Protein AF-A0A3B8VMK8-F1 (afdb_monomer)

Foldseek 3Di:
DEAEEDAADCCVPVNVVSVVVVVVVCVVVVYHYDPPLQVVQDHLCQPNCVVPPLLVSLLSLLLSQQSCVVVVHAHEYADPSSQVSSVVSLVVCVPPVSQVVSQVVCVVVVTHGDSPHDYDYPVCVVVPD

Structure (mmCIF, N/CA/C/O backbone):
data_AF-A0A3B8VMK8-F1
#
_entry.id   AF-A0A3B8VMK8-F1
#
loop_
_atom_site.group_PDB
_atom_site.id
_atom_site.type_symbol
_atom_site.label_atom_id
_atom_site.label_alt_id
_atom_site.label_comp_id
_atom_site.label_asym_id
_atom_site.label_entity_id
_atom_site.label_seq_id
_atom_site.pdbx_PDB_ins_code
_atom_site.Cartn_x
_atom_site.Cartn_y
_atom_site.Cartn_z
_atom_site.occupancy
_atom_site.B_iso_or_equiv
_atom_site.auth_seq_id
_atom_site.auth_comp_id
_atom_site.auth_asym_id
_atom_site.auth_atom_id
_atom_site.pdbx_PDB_model_num
ATOM 1 N N . MET A 1 1 ? -12.028 -7.381 13.232 1.00 83.19 1 MET A N 1
ATOM 2 C CA . MET A 1 1 ? -10.775 -7.712 12.512 1.00 83.19 1 MET A CA 1
ATOM 3 C C . MET A 1 1 ? -9.762 -6.595 12.731 1.00 83.19 1 MET A C 1
ATOM 5 O O . MET A 1 1 ? -10.190 -5.493 13.063 1.00 83.19 1 MET A O 1
ATOM 9 N N . ARG A 1 2 ? -8.458 -6.885 12.613 1.00 95.44 2 ARG A N 1
ATOM 10 C CA . ARG A 1 2 ? -7.373 -5.903 12.776 1.00 95.44 2 ARG A CA 1
ATOM 11 C C . ARG A 1 2 ? -6.779 -5.549 11.415 1.00 95.44 2 ARG A C 1
ATOM 13 O O . ARG A 1 2 ? -6.512 -6.453 10.630 1.00 95.44 2 ARG A O 1
ATOM 20 N N . TYR A 1 3 ? -6.560 -4.264 11.164 1.00 97.81 3 TYR A N 1
ATOM 21 C CA . TYR A 1 3 ? -6.145 -3.729 9.866 1.00 97.81 3 TYR A CA 1
ATOM 22 C C . TYR A 1 3 ? -4.871 -2.903 9.963 1.00 97.81 3 TYR A C 1
ATOM 24 O O . TYR A 1 3 ? -4.731 -2.104 10.884 1.00 97.81 3 TYR A O 1
ATOM 32 N N . ALA A 1 4 ? -3.980 -3.008 8.982 1.00 98.00 4 ALA A N 1
ATOM 33 C CA . ALA A 1 4 ? -2.911 -2.035 8.808 1.00 98.00 4 ALA A CA 1
ATOM 34 C C . ALA A 1 4 ? -3.485 -0.761 8.168 1.00 98.00 4 ALA A C 1
ATOM 36 O O . ALA A 1 4 ? -3.987 -0.792 7.040 1.00 98.00 4 ALA A O 1
ATOM 37 N N . LEU A 1 5 ? -3.443 0.367 8.885 1.00 97.81 5 LEU A N 1
ATOM 38 C CA . LEU A 1 5 ? -3.987 1.622 8.366 1.00 97.81 5 LEU A CA 1
ATOM 39 C C . LEU A 1 5 ? -3.018 2.248 7.353 1.00 97.81 5 LEU A C 1
ATOM 41 O O . LEU A 1 5 ? -1.939 2.715 7.718 1.00 97.81 5 LEU A O 1
ATOM 45 N N . PHE A 1 6 ? -3.455 2.364 6.100 1.00 98.12 6 PHE A N 1
ATOM 46 C CA . PHE A 1 6 ? -2.855 3.224 5.086 1.00 98.12 6 PHE A CA 1
ATOM 47 C C . PHE A 1 6 ? -3.652 4.541 4.980 1.00 98.12 6 PHE A C 1
ATOM 49 O O . PHE A 1 6 ? -4.652 4.617 4.251 1.00 98.12 6 PHE A O 1
ATOM 56 N N . PRO A 1 7 ? -3.231 5.614 5.678 1.00 94.94 7 PRO A N 1
ATOM 57 C CA . PRO A 1 7 ? -3.995 6.863 5.733 1.00 94.94 7 PRO A CA 1
ATOM 58 C C . PRO A 1 7 ? -3.959 7.651 4.410 1.00 94.94 7 PRO A C 1
ATOM 60 O O . PRO A 1 7 ? -4.831 8.470 4.136 1.00 94.94 7 PRO A O 1
ATOM 63 N N . GLY A 1 8 ? -2.965 7.395 3.556 1.00 94.62 8 GLY A N 1
ATOM 64 C CA . GLY A 1 8 ? -2.693 8.210 2.374 1.00 94.62 8 GLY A CA 1
ATOM 65 C C . GLY A 1 8 ? -1.934 9.500 2.707 1.00 94.62 8 GLY A C 1
ATOM 66 O O . GLY A 1 8 ? -1.487 9.730 3.833 1.00 94.62 8 GLY A O 1
ATOM 67 N N . CYS A 1 9 ? -1.703 10.337 1.695 1.00 94.75 9 CYS A N 1
ATOM 68 C CA . CYS A 1 9 ? -0.965 11.596 1.849 1.00 94.75 9 CYS A CA 1
ATOM 69 C C . CYS A 1 9 ? -1.865 12.760 2.293 1.00 94.75 9 CYS A C 1
ATOM 71 O O . CYS A 1 9 ? -1.467 13.548 3.145 1.00 94.75 9 CYS A O 1
ATOM 73 N N . VAL A 1 10 ? -3.092 12.841 1.769 1.00 95.50 10 VAL A N 1
ATOM 74 C CA . VAL A 1 10 ? -4.021 13.951 2.037 1.00 95.50 10 VAL A CA 1
ATOM 75 C C . VAL A 1 10 ? -4.428 14.000 3.508 1.00 95.50 10 VAL A C 1
ATOM 77 O O . VAL A 1 10 ? -4.325 15.060 4.119 1.00 95.50 10 VAL A O 1
ATOM 80 N N . SER A 1 11 ? -4.789 12.866 4.115 1.00 95.62 11 SER A N 1
ATOM 81 C CA . SER A 1 11 ? -5.182 12.838 5.531 1.00 95.62 11 SER A CA 1
ATOM 82 C C . SER A 1 11 ? -4.012 13.046 6.499 1.00 95.62 11 SER A C 1
ATOM 84 O O . SER A 1 11 ? -4.230 13.207 7.693 1.00 95.62 11 SER A O 1
ATOM 86 N N . ARG A 1 12 ? -2.765 12.999 6.012 1.00 91.56 12 ARG A N 1
ATOM 87 C CA . ARG A 1 12 ? -1.560 13.319 6.793 1.00 91.56 12 ARG A CA 1
ATOM 88 C C . ARG A 1 12 ? -1.081 14.758 6.578 1.00 91.56 12 ARG A C 1
ATOM 90 O O . ARG A 1 12 ? -0.151 15.180 7.255 1.00 91.56 12 ARG A O 1
ATOM 97 N N . GLY A 1 13 ? -1.680 15.490 5.638 1.00 92.75 13 GLY A N 1
ATOM 98 C CA . GLY A 1 13 ? -1.218 16.810 5.219 1.00 92.75 13 GLY A CA 1
ATOM 99 C C . GLY A 1 13 ? -2.360 17.800 5.039 1.00 92.75 13 GLY A C 1
ATOM 100 O O . GLY A 1 13 ? -2.611 18.607 5.923 1.00 92.75 13 GLY A O 1
ATOM 101 N N . ALA A 1 14 ? -3.022 17.760 3.881 1.00 94.62 14 ALA A N 1
ATOM 102 C CA . ALA A 1 14 ? -3.984 18.785 3.472 1.00 94.62 14 ALA A CA 1
ATOM 103 C C . ALA A 1 14 ? -5.334 18.728 4.211 1.00 94.62 14 ALA A C 1
ATOM 105 O O . ALA A 1 14 ? -5.944 19.773 4.411 1.00 94.62 14 ALA A O 1
ATOM 106 N N . CYS A 1 15 ? -5.785 17.538 4.617 1.00 96.69 15 CYS A N 1
ATOM 107 C CA . CYS A 1 15 ? -7.057 17.332 5.323 1.00 96.69 15 CYS A CA 1
ATOM 108 C C . CYS A 1 15 ? -6.844 16.454 6.574 1.00 96.69 15 CYS A C 1
ATOM 110 O O . CYS A 1 15 ? -7.316 15.309 6.616 1.00 96.69 15 CYS A O 1
ATOM 112 N N . PRO A 1 16 ? -6.065 16.916 7.572 1.00 96.31 16 PRO A N 1
ATOM 113 C CA . PRO A 1 16 ? -5.682 16.117 8.739 1.00 96.31 16 PRO A CA 1
ATOM 114 C C . PRO A 1 16 ? -6.871 15.681 9.609 1.00 96.31 16 PRO A C 1
ATOM 116 O O . PRO A 1 16 ? -6.807 14.650 10.282 1.00 96.31 16 PRO A O 1
ATOM 119 N N . GLU A 1 17 ? -7.982 16.414 9.561 1.00 97.56 17 GLU A N 1
ATOM 120 C CA . GLU A 1 17 ? -9.245 16.080 10.220 1.00 97.56 17 GLU A CA 1
ATOM 121 C C . GLU A 1 17 ? -9.818 14.727 9.778 1.00 97.56 17 GLU A C 1
ATOM 123 O O . GLU A 1 17 ? -10.512 14.068 10.556 1.00 97.56 17 GLU A O 1
ATOM 128 N N . LEU A 1 18 ? -9.491 14.265 8.565 1.00 97.88 18 LEU A N 1
ATOM 129 C CA . LEU A 1 18 ? -9.902 12.944 8.089 1.00 97.88 18 LEU A CA 1
ATOM 130 C C . LEU A 1 18 ? -9.241 11.828 8.901 1.00 97.88 18 LEU A C 1
ATOM 132 O O . LEU A 1 18 ? -9.883 10.816 9.179 1.00 97.88 18 LEU A O 1
ATOM 136 N N . TYR A 1 19 ? -7.984 12.006 9.316 1.00 96.75 19 TYR A N 1
ATOM 137 C CA . TYR A 1 19 ? -7.264 10.998 10.091 1.00 96.75 19 TYR A CA 1
ATOM 138 C C . TYR A 1 19 ? -7.869 10.841 11.488 1.00 96.75 19 TYR A C 1
ATOM 140 O O . TYR A 1 19 ? -8.249 9.736 11.868 1.00 96.75 19 TYR A O 1
ATOM 148 N N . SER A 1 20 ? -8.039 11.942 12.229 1.00 97.06 20 SER A N 1
ATOM 149 C CA . SER A 1 20 ? -8.632 11.897 13.573 1.00 97.06 20 SER A CA 1
ATOM 150 C C . SER A 1 20 ? -10.076 11.390 13.553 1.00 97.06 20 SER A C 1
ATOM 152 O O . SER A 1 20 ? -10.442 10.561 14.387 1.00 97.06 20 SER A O 1
ATOM 154 N N . SER A 1 21 ? -10.871 11.810 12.563 1.00 97.75 21 SER A N 1
ATOM 155 C CA . SER A 1 21 ? -12.244 11.323 12.381 1.00 97.75 21 SER A CA 1
ATOM 156 C C . SER A 1 21 ? -12.281 9.820 12.105 1.00 97.75 21 SER A C 1
ATOM 158 O O . SER A 1 21 ? -13.093 9.110 12.691 1.00 97.75 21 SER A O 1
ATOM 160 N N . THR A 1 22 ? -11.371 9.318 11.266 1.00 97.44 22 THR A N 1
ATOM 161 C CA . THR A 1 22 ? -11.258 7.884 10.954 1.00 97.44 22 THR A CA 1
ATOM 162 C C . THR A 1 22 ? -10.956 7.061 12.198 1.00 97.44 22 THR A C 1
ATOM 164 O O . THR A 1 22 ? -11.618 6.051 12.430 1.00 97.44 22 THR A O 1
ATOM 167 N N . LEU A 1 23 ? -9.993 7.498 13.018 1.00 97.56 23 LEU A N 1
ATOM 168 C CA . LEU A 1 23 ? -9.640 6.791 14.251 1.00 97.56 23 LEU A CA 1
ATOM 169 C C . LEU A 1 23 ? -10.829 6.714 15.216 1.00 97.56 23 LEU A C 1
ATOM 171 O O . LEU A 1 23 ? -11.103 5.648 15.766 1.00 97.56 23 LEU A O 1
ATOM 175 N N . GLU A 1 24 ? -11.563 7.815 15.390 1.00 98.12 24 GLU A N 1
ATOM 176 C CA . GLU A 1 24 ? -12.725 7.844 16.281 1.00 98.12 24 GLU A CA 1
ATOM 177 C C . GLU A 1 24 ? -13.886 6.992 15.748 1.00 98.12 24 GLU A C 1
ATOM 179 O O . GLU A 1 24 ? -14.511 6.257 16.513 1.00 98.12 24 GLU A O 1
ATOM 184 N N . VAL A 1 25 ? -14.151 7.027 14.438 1.00 97.38 25 VAL A N 1
ATOM 185 C CA . VAL A 1 25 ? -15.161 6.163 13.807 1.00 97.38 25 VAL A CA 1
ATOM 186 C C . VAL A 1 25 ? -14.801 4.690 13.996 1.00 97.38 25 VAL A C 1
ATOM 188 O O . VAL A 1 25 ? -15.635 3.928 14.483 1.00 97.38 25 VAL A O 1
ATOM 191 N N . CYS A 1 26 ? -13.559 4.294 13.705 1.00 97.25 26 CYS A N 1
ATOM 192 C CA . CYS A 1 26 ? -13.109 2.910 13.873 1.00 97.25 26 CYS A CA 1
ATOM 193 C C . CYS A 1 26 ? -13.228 2.452 15.331 1.00 97.25 26 CYS A C 1
ATOM 195 O O . CYS A 1 26 ? -13.771 1.382 15.597 1.00 97.25 26 CYS A O 1
ATOM 197 N N . ARG A 1 27 ? -12.840 3.307 16.288 1.00 96.94 27 ARG A N 1
ATOM 198 C CA . ARG A 1 27 ? -12.996 3.040 17.724 1.00 96.94 27 ARG A CA 1
ATOM 199 C C . ARG A 1 27 ? -14.456 2.799 18.114 1.00 96.94 27 ARG A C 1
ATOM 201 O O . ARG A 1 27 ? -14.734 1.895 18.897 1.00 96.94 27 ARG A O 1
ATOM 208 N N . ARG A 1 28 ? -15.392 3.603 17.596 1.00 97.25 28 ARG A N 1
ATOM 209 C CA . ARG A 1 28 ? -16.830 3.464 17.892 1.00 97.25 28 ARG A CA 1
ATOM 210 C C . ARG A 1 28 ? -17.455 2.232 17.243 1.00 97.25 28 ARG A C 1
ATOM 212 O O . ARG A 1 28 ? -18.382 1.674 17.819 1.00 97.25 28 ARG A O 1
ATOM 219 N N . LEU A 1 29 ? -16.952 1.824 16.082 1.00 96.19 29 LEU A N 1
ATOM 220 C CA . LEU A 1 29 ? -17.421 0.647 15.350 1.00 96.19 2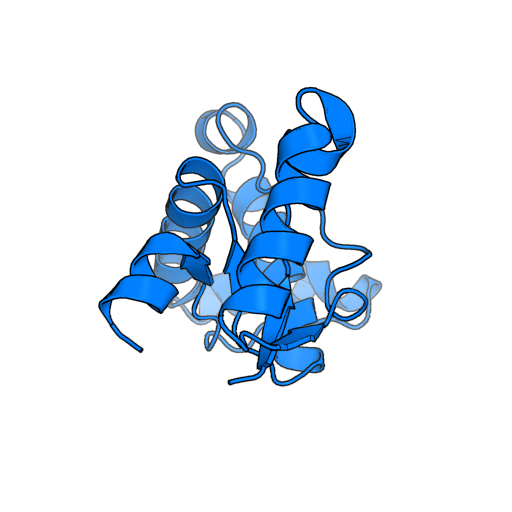9 LEU A CA 1
ATOM 221 C C . LEU A 1 29 ? -16.710 -0.652 15.761 1.00 96.19 29 LEU A C 1
ATOM 223 O O . LEU A 1 29 ? -17.089 -1.719 15.297 1.00 96.19 29 LEU A O 1
ATOM 227 N N . GLY A 1 30 ? -15.698 -0.586 16.632 1.00 96.06 30 GLY A N 1
ATOM 228 C CA . GLY A 1 30 ? -14.929 -1.765 17.044 1.00 96.06 30 GLY A CA 1
ATOM 229 C C . GLY A 1 30 ? -13.984 -2.302 15.961 1.00 96.06 30 GLY A C 1
ATOM 230 O O . GLY A 1 30 ? -13.618 -3.476 15.996 1.00 96.06 30 GLY A O 1
ATOM 231 N N . ILE A 1 31 ? -13.585 -1.459 15.005 1.00 97.19 31 ILE A N 1
ATOM 232 C CA . ILE A 1 31 ? -12.582 -1.783 13.985 1.00 97.19 31 ILE A CA 1
ATOM 233 C C . ILE A 1 31 ? -11.198 -1.541 14.595 1.00 97.19 31 ILE A C 1
ATOM 235 O O . ILE A 1 31 ? -10.872 -0.416 14.981 1.00 97.19 31 ILE A O 1
ATOM 239 N N . ASP A 1 32 ? -10.387 -2.594 14.687 1.00 97.12 32 ASP A N 1
ATOM 240 C CA . ASP A 1 32 ? -9.042 -2.524 15.259 1.00 97.12 32 ASP A CA 1
ATOM 241 C C . ASP A 1 32 ? -8.020 -2.117 14.188 1.00 97.12 32 ASP A C 1
ATOM 243 O O . ASP A 1 32 ? -8.007 -2.669 13.085 1.00 97.12 32 ASP A O 1
ATOM 247 N N . LEU A 1 33 ? -7.158 -1.150 14.509 1.00 97.88 33 LEU A N 1
ATOM 248 C CA . LEU A 1 33 ? -6.177 -0.578 13.589 1.00 97.88 33 LEU A CA 1
ATOM 249 C C . LEU A 1 33 ? -4.762 -0.711 14.149 1.00 97.88 33 LEU A C 1
ATOM 251 O O . LEU A 1 33 ? -4.453 -0.245 15.246 1.00 97.88 33 LEU A O 1
ATOM 255 N N . ASP A 1 34 ? -3.863 -1.268 13.347 1.00 97.69 34 ASP A N 1
ATOM 256 C CA . ASP A 1 34 ? -2.428 -1.138 13.530 1.00 97.69 34 ASP A CA 1
ATOM 257 C C . ASP A 1 34 ? -1.926 0.113 12.801 1.00 97.69 34 ASP A C 1
ATOM 259 O O . ASP A 1 34 ? -1.902 0.192 11.569 1.00 97.69 34 ASP A O 1
ATOM 263 N N . LEU A 1 35 ? -1.534 1.111 13.591 1.00 96.50 35 LEU A N 1
ATOM 264 C CA . LEU A 1 35 ? -1.024 2.387 13.091 1.00 96.50 35 LEU A CA 1
ATOM 265 C C . LEU A 1 35 ? 0.479 2.338 12.776 1.00 96.50 35 LEU A C 1
ATOM 267 O O . LEU A 1 35 ? 0.992 3.241 12.116 1.00 96.50 35 LEU A O 1
ATOM 271 N N . MET A 1 36 ? 1.193 1.320 13.267 1.00 96.81 36 MET A N 1
ATOM 272 C CA . MET A 1 36 ? 2.648 1.195 13.142 1.00 96.81 36 MET A CA 1
ATOM 273 C C . MET A 1 36 ? 3.051 0.331 11.949 1.00 96.81 36 MET A C 1
ATOM 275 O O . MET A 1 36 ? 4.057 0.629 11.307 1.00 96.81 36 MET A O 1
ATOM 279 N N . ALA A 1 37 ? 2.245 -0.677 11.601 1.00 95.31 37 ALA A N 1
ATOM 280 C CA . ALA A 1 37 ? 2.500 -1.618 10.507 1.00 95.31 37 ALA A CA 1
ATOM 281 C C . ALA A 1 37 ? 2.888 -0.934 9.182 1.00 95.31 37 ALA A C 1
ATOM 283 O O . ALA A 1 37 ? 3.753 -1.416 8.457 1.00 95.31 37 ALA A O 1
ATOM 284 N N . MET A 1 38 ? 2.280 0.217 8.885 1.00 95.44 38 MET A N 1
ATOM 285 C CA . MET A 1 38 ? 2.502 0.981 7.653 1.00 95.44 38 MET A CA 1
ATOM 286 C C . MET A 1 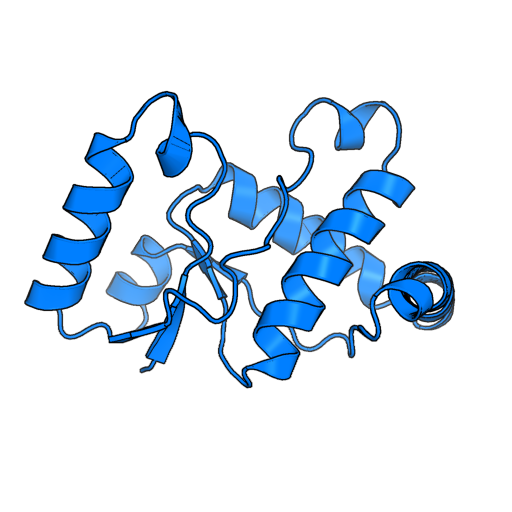38 ? 2.966 2.420 7.918 1.00 95.44 38 MET A C 1
ATOM 288 O O . MET A 1 38 ? 2.771 3.305 7.084 1.00 95.44 38 MET A O 1
ATOM 292 N N . GLN A 1 39 ? 3.604 2.694 9.061 1.00 93.69 39 GLN A N 1
ATOM 293 C CA . GLN A 1 39 ? 4.034 4.056 9.409 1.00 93.69 39 GLN A CA 1
ATOM 294 C C . GLN A 1 39 ? 4.998 4.653 8.367 1.00 93.69 39 GLN A C 1
ATOM 296 O O . GLN A 1 39 ? 4.903 5.837 8.035 1.00 93.69 39 GLN A O 1
ATOM 301 N N . SER A 1 40 ? 5.890 3.826 7.814 1.00 94.50 40 SER A N 1
ATOM 302 C CA . SER A 1 40 ? 6.861 4.204 6.779 1.00 94.50 40 SER A CA 1
ATOM 303 C C . SER A 1 40 ? 6.310 4.106 5.351 1.00 94.50 40 SER A C 1
ATOM 305 O O . SER A 1 40 ? 7.076 4.233 4.392 1.00 94.50 40 SER A O 1
ATOM 307 N N . ALA A 1 41 ? 5.006 3.868 5.180 1.00 96.25 41 ALA A N 1
ATOM 308 C CA . ALA A 1 41 ? 4.394 3.733 3.866 1.00 96.25 41 ALA A CA 1
ATOM 309 C C . ALA A 1 41 ? 4.450 5.050 3.076 1.00 96.25 41 ALA A C 1
ATOM 311 O O . ALA A 1 41 ? 4.132 6.141 3.582 1.00 96.25 41 ALA A O 1
ATOM 312 N N . SER A 1 42 ? 4.849 4.925 1.814 1.00 95.06 42 SER A N 1
ATOM 313 C CA . SER A 1 42 ? 5.017 6.026 0.871 1.00 95.06 42 SER A CA 1
ATOM 314 C C . SER A 1 42 ? 3.685 6.407 0.212 1.00 95.06 42 SER A C 1
ATOM 316 O O . SER A 1 42 ? 2.655 5.756 0.396 1.00 95.06 42 SER A O 1
ATOM 318 N N . CYS A 1 43 ? 3.680 7.500 -0.555 1.00 95.62 43 CYS A N 1
ATOM 319 C CA . CYS A 1 43 ? 2.544 7.834 -1.416 1.00 95.62 43 CYS A CA 1
ATOM 320 C C . CYS A 1 43 ? 2.360 6.758 -2.499 1.00 95.62 43 CYS A C 1
ATOM 322 O O . CYS A 1 43 ? 3.341 6.224 -3.006 1.00 95.62 43 CYS A O 1
ATOM 324 N N . THR A 1 44 ? 1.118 6.507 -2.921 1.00 97.00 44 THR A N 1
ATOM 325 C CA . THR A 1 44 ? 0.814 5.569 -4.017 1.00 97.00 44 THR A CA 1
ATOM 326 C C . THR A 1 44 ? 1.271 6.069 -5.392 1.00 97.00 44 THR A C 1
ATOM 328 O O . THR A 1 44 ? 1.245 5.310 -6.356 1.00 97.00 44 THR A O 1
ATOM 331 N N . GLY A 1 45 ? 1.656 7.347 -5.512 1.00 95.62 45 GLY A N 1
ATOM 332 C CA . GLY A 1 45 ? 2.068 7.946 -6.784 1.00 95.62 45 GLY A CA 1
ATOM 333 C C . GLY A 1 45 ? 0.916 8.365 -7.698 1.00 95.62 45 GLY A C 1
ATOM 334 O O . GLY A 1 45 ? 1.156 8.646 -8.873 1.00 95.62 45 GLY A O 1
ATOM 335 N N . SER A 1 46 ? -0.315 8.401 -7.174 1.00 94.38 46 SER A N 1
ATOM 336 C CA . SER A 1 46 ? -1.526 8.742 -7.929 1.00 94.38 46 SER A CA 1
ATOM 337 C C . SER A 1 46 ? -1.354 9.971 -8.828 1.00 94.38 46 SER A C 1
ATOM 339 O O . SER A 1 46 ? -0.840 11.006 -8.396 1.00 94.38 46 SER A O 1
ATOM 341 N N . GLY A 1 47 ? -1.851 9.874 -10.062 1.00 91.00 47 GLY A N 1
ATOM 342 C CA . GLY A 1 47 ? -1.745 10.920 -11.081 1.00 91.00 47 GLY A CA 1
ATOM 343 C C . GLY A 1 47 ? -0.367 10.938 -11.740 1.00 91.00 47 GLY A C 1
ATOM 344 O O . GLY A 1 47 ? -0.204 10.442 -12.848 1.00 91.00 47 GLY A O 1
ATOM 345 N N . VAL A 1 48 ? 0.650 11.458 -11.048 1.0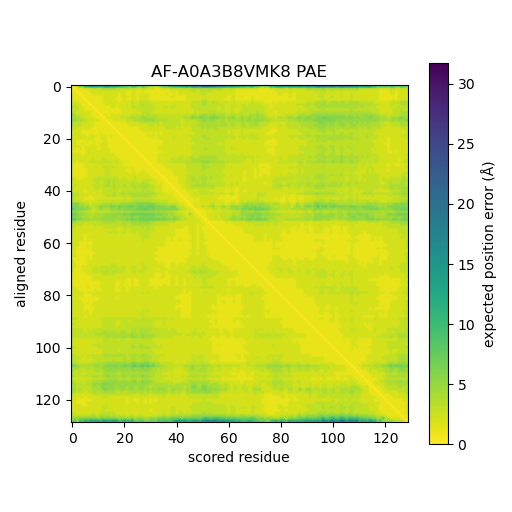0 91.31 48 VAL A N 1
ATOM 346 C CA . VAL A 1 48 ? 1.959 11.736 -11.670 1.00 91.31 48 VAL A CA 1
ATOM 347 C C . VAL A 1 48 ? 2.692 10.464 -12.096 1.00 91.31 48 VAL A C 1
ATOM 349 O O . VAL A 1 48 ? 3.156 10.379 -13.232 1.00 91.31 48 VAL A O 1
ATOM 352 N N . LEU A 1 49 ? 2.822 9.472 -11.207 1.00 94.56 49 LEU A N 1
ATOM 353 C CA . LEU A 1 49 ? 3.592 8.266 -11.529 1.00 94.56 49 LEU A CA 1
ATOM 354 C C . LEU A 1 49 ? 2.822 7.331 -12.454 1.00 94.56 49 LEU A C 1
ATOM 356 O O . LEU A 1 49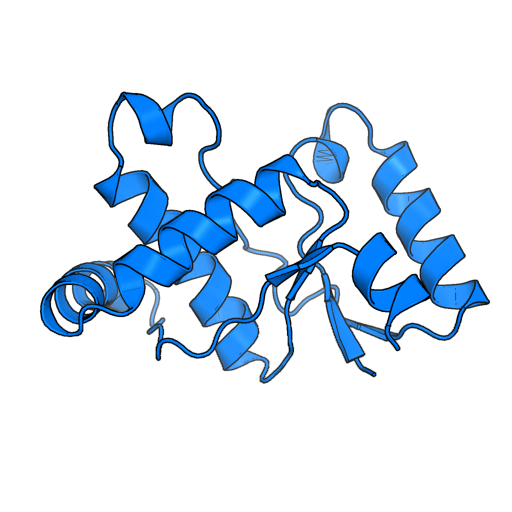 ? 3.437 6.717 -13.315 1.00 94.56 49 LEU A O 1
ATOM 360 N N . GLN A 1 50 ? 1.492 7.298 -12.354 1.00 87.81 50 GLN A N 1
ATOM 361 C CA . GLN A 1 50 ? 0.664 6.543 -13.299 1.00 87.81 50 GLN A CA 1
ATOM 362 C C . GLN A 1 50 ? 0.854 7.026 -14.745 1.00 87.81 50 GLN A C 1
ATOM 364 O O . GLN A 1 50 ? 0.859 6.212 -15.660 1.00 87.81 50 GLN A O 1
ATOM 369 N N . GLU A 1 51 ? 1.056 8.329 -14.959 1.00 90.62 51 GLU A N 1
ATOM 370 C CA . GLU A 1 51 ? 1.253 8.893 -16.301 1.00 90.62 51 GLU A CA 1
ATOM 371 C C . GLU A 1 51 ? 2.711 8.873 -16.777 1.00 90.62 51 GLU A C 1
ATOM 373 O O . GLU A 1 51 ? 2.973 8.816 -17.980 1.00 90.62 51 GLU A O 1
ATOM 378 N N . ARG A 1 52 ? 3.676 9.002 -15.858 1.00 95.06 52 ARG A N 1
ATOM 379 C CA . ARG A 1 52 ? 5.083 9.269 -16.213 1.00 95.06 52 ARG A CA 1
ATOM 380 C C . ARG A 1 52 ? 6.037 8.120 -15.940 1.00 95.06 52 ARG A C 1
ATOM 382 O O . ARG A 1 52 ? 7.071 8.051 -16.600 1.00 95.06 52 ARG A O 1
ATOM 389 N N . ASN A 1 53 ? 5.747 7.269 -14.961 1.00 96.94 53 ASN A N 1
ATOM 390 C CA . ASN A 1 53 ? 6.625 6.171 -14.571 1.00 96.94 53 ASN A CA 1
ATOM 391 C C . ASN A 1 53 ? 5.836 5.090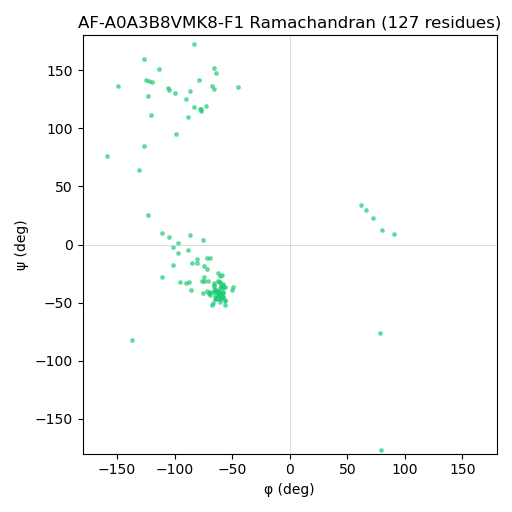 -13.814 1.00 96.94 53 ASN A C 1
ATOM 393 O O . ASN A 1 53 ? 5.914 4.999 -12.586 1.00 96.94 53 ASN A O 1
ATOM 397 N N . GLU A 1 54 ? 5.069 4.284 -14.559 1.00 95.94 54 GLU A N 1
ATOM 398 C CA . GLU A 1 54 ? 4.214 3.232 -13.990 1.00 95.94 54 GLU A CA 1
ATOM 399 C C . GLU A 1 54 ? 5.030 2.239 -13.158 1.00 95.94 54 GLU A C 1
ATOM 401 O O . GLU A 1 54 ? 4.623 1.906 -12.049 1.00 95.94 54 GLU A O 1
ATOM 406 N N . ARG A 1 55 ? 6.231 1.863 -13.625 1.00 97.19 55 ARG A N 1
ATOM 407 C CA . ARG A 1 55 ? 7.107 0.939 -12.896 1.00 97.19 55 ARG A CA 1
ATOM 408 C C . ARG A 1 55 ? 7.487 1.479 -11.519 1.00 97.19 55 ARG A C 1
ATOM 410 O O . ARG A 1 55 ? 7.411 0.744 -10.545 1.00 97.19 55 ARG A O 1
ATOM 417 N N . LEU A 1 56 ? 7.862 2.757 -11.413 1.00 97.62 56 LEU A N 1
ATOM 418 C CA . LEU A 1 56 ? 8.141 3.365 -10.108 1.00 97.62 56 LEU A CA 1
ATOM 419 C C . LEU A 1 56 ? 6.878 3.424 -9.237 1.00 97.62 56 LEU A C 1
ATOM 421 O O . LEU A 1 56 ? 6.955 3.176 -8.036 1.00 97.62 56 LEU A O 1
ATOM 425 N N . GLY A 1 57 ? 5.721 3.729 -9.832 1.00 97.81 57 GLY A N 1
ATOM 426 C CA . GLY A 1 57 ? 4.434 3.650 -9.142 1.00 97.81 57 GLY A CA 1
ATOM 427 C C . GLY A 1 57 ? 4.186 2.256 -8.560 1.00 97.81 57 GLY A C 1
ATOM 428 O O . GLY A 1 57 ? 3.872 2.128 -7.377 1.00 97.81 57 GLY A O 1
ATOM 429 N N . ASP A 1 58 ? 4.397 1.209 -9.350 1.00 97.88 58 ASP A N 1
ATOM 430 C CA . ASP A 1 58 ? 4.245 -0.178 -8.917 1.00 97.88 58 ASP A CA 1
ATOM 431 C C . ASP A 1 58 ? 5.271 -0.563 -7.849 1.00 97.88 58 ASP A C 1
ATOM 433 O O . ASP A 1 58 ? 4.880 -1.177 -6.860 1.00 97.88 58 ASP A O 1
ATOM 437 N N . THR A 1 59 ? 6.535 -0.136 -7.962 1.00 98.06 59 THR A N 1
ATOM 438 C CA . THR A 1 59 ? 7.553 -0.353 -6.918 1.00 98.06 59 THR A CA 1
ATOM 439 C C . THR A 1 59 ? 7.116 0.252 -5.581 1.00 98.06 59 THR A C 1
ATOM 441 O O . THR A 1 59 ? 7.201 -0.408 -4.545 1.00 98.06 59 THR A O 1
ATOM 444 N N . LEU A 1 60 ? 6.586 1.482 -5.577 1.00 97.81 60 LEU A N 1
ATOM 445 C CA . LEU A 1 60 ? 6.106 2.126 -4.346 1.00 97.81 60 LEU A CA 1
ATOM 446 C C . LEU A 1 60 ? 4.903 1.397 -3.735 1.00 97.81 60 LEU A C 1
ATOM 448 O O . LEU A 1 60 ? 4.830 1.249 -2.514 1.00 97.81 60 LEU A O 1
ATOM 452 N N . ASN A 1 61 ? 3.964 0.932 -4.562 1.00 98.31 61 ASN A N 1
ATOM 453 C CA . ASN A 1 61 ? 2.801 0.197 -4.068 1.00 98.31 61 ASN A CA 1
ATOM 454 C C . ASN A 1 61 ? 3.188 -1.214 -3.592 1.00 98.31 61 ASN A C 1
ATOM 456 O O . ASN A 1 61 ? 2.758 -1.603 -2.510 1.00 98.31 61 ASN A O 1
ATOM 460 N N . ALA A 1 62 ? 4.077 -1.924 -4.296 1.00 98.31 62 ALA A N 1
ATOM 461 C CA . ALA A 1 62 ? 4.642 -3.203 -3.855 1.00 98.31 62 ALA A CA 1
ATOM 462 C C . ALA A 1 62 ? 5.362 -3.077 -2.508 1.00 98.31 62 ALA A C 1
ATOM 464 O O . ALA A 1 62 ? 5.170 -3.905 -1.621 1.00 98.31 62 ALA A O 1
ATOM 465 N N . ARG A 1 63 ? 6.126 -1.996 -2.305 1.00 98.25 63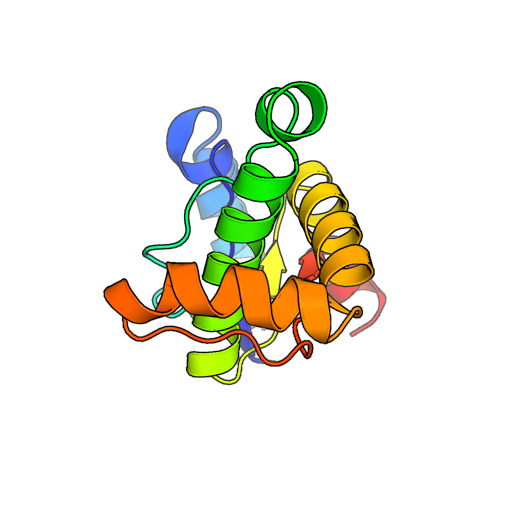 ARG A N 1
ATOM 466 C CA . ARG A 1 63 ? 6.743 -1.683 -1.011 1.00 98.25 63 ARG A CA 1
ATOM 467 C C . ARG A 1 63 ? 5.697 -1.521 0.094 1.00 98.25 63 ARG A C 1
ATOM 469 O O . ARG A 1 63 ? 5.857 -2.076 1.177 1.00 98.25 63 ARG A O 1
ATOM 476 N N . ASN A 1 64 ? 4.620 -0.778 -0.170 1.00 98.25 64 ASN A N 1
ATOM 477 C CA . ASN A 1 64 ? 3.527 -0.610 0.792 1.00 98.25 64 ASN A CA 1
ATOM 478 C C . ASN A 1 64 ? 2.841 -1.949 1.101 1.00 98.25 64 ASN A C 1
ATOM 480 O O . ASN A 1 64 ? 2.565 -2.236 2.263 1.00 98.25 64 ASN A O 1
ATOM 484 N N . PHE A 1 65 ? 2.625 -2.791 0.092 1.00 98.50 65 PHE A N 1
ATOM 485 C CA . PHE A 1 65 ? 2.083 -4.136 0.269 1.00 98.50 65 PHE A CA 1
ATOM 486 C C . PHE A 1 65 ? 2.988 -5.016 1.128 1.00 98.50 65 PHE A C 1
ATOM 488 O O . PHE A 1 65 ? 2.510 -5.620 2.085 1.00 98.50 65 PHE A O 1
ATOM 495 N N . ALA A 1 66 ? 4.295 -5.016 0.862 1.00 98.12 66 ALA A N 1
ATOM 496 C CA . ALA A 1 66 ? 5.275 -5.769 1.637 1.00 98.12 66 ALA A CA 1
ATOM 497 C C . ALA A 1 66 ? 5.294 -5.365 3.123 1.00 98.12 66 ALA A C 1
ATOM 499 O O . ALA A 1 66 ? 5.472 -6.221 3.988 1.00 98.12 66 ALA A O 1
ATOM 500 N N . LEU A 1 67 ? 5.069 -4.083 3.450 1.00 97.75 67 LEU A N 1
ATOM 501 C CA . LEU A 1 67 ? 4.942 -3.631 4.845 1.00 97.75 67 LEU A CA 1
ATOM 502 C C . LEU A 1 67 ? 3.737 -4.272 5.549 1.00 97.75 67 LEU A C 1
ATOM 504 O O . LEU A 1 67 ? 3.863 -4.747 6.678 1.00 97.75 67 LEU A O 1
ATOM 508 N N . ALA A 1 68 ? 2.584 -4.312 4.880 1.00 97.50 68 ALA A N 1
ATOM 509 C CA . ALA A 1 68 ? 1.374 -4.916 5.431 1.00 97.50 68 ALA A CA 1
ATOM 510 C C . ALA A 1 68 ? 1.479 -6.447 5.530 1.00 97.50 68 ALA A C 1
ATOM 512 O O . ALA A 1 68 ? 1.140 -7.017 6.568 1.00 97.50 68 ALA A O 1
ATOM 513 N N . GLU A 1 69 ? 2.033 -7.105 4.505 1.00 96.56 69 GLU A N 1
ATOM 514 C CA . GLU A 1 69 ? 2.301 -8.551 4.518 1.00 96.56 69 GLU A CA 1
ATOM 515 C C . GLU A 1 69 ? 3.265 -8.933 5.646 1.00 96.56 69 GLU A C 1
ATOM 517 O O . GLU A 1 69 ? 3.019 -9.896 6.369 1.00 96.56 69 GLU A O 1
ATOM 522 N N . LYS A 1 70 ? 4.320 -8.139 5.867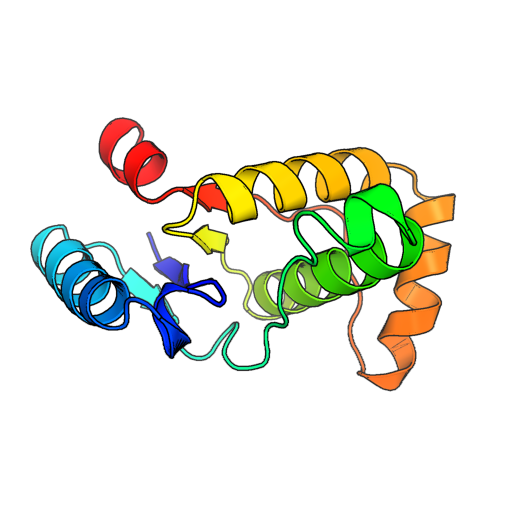 1.00 95.56 70 LYS A N 1
ATOM 523 C CA . LYS A 1 70 ? 5.262 -8.338 6.978 1.00 95.56 70 LYS A CA 1
ATOM 524 C C . LYS A 1 70 ? 4.586 -8.238 8.347 1.00 95.56 70 LYS A C 1
ATOM 526 O O . LYS A 1 70 ? 5.008 -8.918 9.279 1.00 95.56 70 LYS A O 1
ATOM 531 N N . ALA A 1 71 ? 3.552 -7.406 8.477 1.00 95.38 71 ALA A N 1
ATOM 532 C CA . ALA A 1 71 ? 2.733 -7.321 9.685 1.00 95.38 71 ALA A CA 1
ATOM 533 C C . ALA A 1 71 ? 1.667 -8.430 9.774 1.00 95.38 71 ALA A C 1
ATOM 535 O O . ALA A 1 71 ? 1.068 -8.607 10.834 1.00 95.38 71 ALA A O 1
ATOM 536 N N . GLY A 1 72 ? 1.424 -9.171 8.688 1.00 95.81 72 GLY A N 1
ATOM 537 C CA . GLY A 1 72 ? 0.368 -10.178 8.596 1.00 95.81 72 GLY A CA 1
ATOM 538 C C . GLY A 1 72 ? -1.040 -9.582 8.664 1.00 95.81 72 GLY A C 1
ATOM 539 O O . GLY A 1 72 ? -1.945 -10.231 9.186 1.00 95.81 72 GLY A O 1
ATOM 540 N N . LEU A 1 73 ? -1.224 -8.340 8.200 1.00 96.38 73 LEU A N 1
ATOM 541 C CA . LEU A 1 73 ? -2.486 -7.604 8.312 1.00 96.38 73 LEU A CA 1
ATOM 542 C C . LEU A 1 73 ? -3.017 -7.170 6.936 1.00 96.38 73 LEU A C 1
ATOM 544 O O . LEU A 1 73 ? -2.234 -6.704 6.106 1.00 96.38 73 LEU A O 1
ATOM 548 N N . PRO A 1 74 ? -4.343 -7.235 6.704 1.00 96.56 74 PRO A N 1
ATOM 549 C CA . PRO A 1 74 ? -4.964 -6.612 5.539 1.00 96.56 74 PRO A CA 1
ATOM 550 C C . PRO A 1 74 ? -4.840 -5.085 5.601 1.00 96.56 74 PRO A C 1
ATOM 552 O O . PRO A 1 74 ? -4.790 -4.488 6.683 1.00 96.56 74 PRO A O 1
ATOM 555 N N . ILE A 1 75 ? -4.813 -4.437 4.436 1.00 98.06 75 ILE A N 1
ATOM 556 C CA . ILE A 1 75 ? -4.654 -2.982 4.337 1.00 98.06 75 ILE A CA 1
ATOM 557 C C . ILE A 1 75 ? -6.029 -2.326 4.361 1.00 98.06 75 ILE A C 1
ATOM 559 O O . ILE A 1 75 ? -6.864 -2.594 3.498 1.00 98.06 75 ILE A O 1
ATOM 563 N N . MET A 1 76 ? -6.227 -1.385 5.283 1.00 98.12 76 MET A N 1
ATOM 564 C CA . MET A 1 76 ? -7.366 -0.471 5.247 1.00 98.12 76 MET A CA 1
ATOM 565 C C . MET A 1 76 ? -6.928 0.917 4.788 1.00 98.12 76 MET A C 1
ATOM 567 O O . MET A 1 76 ? -5.985 1.490 5.331 1.00 98.12 76 MET A O 1
ATOM 571 N N . THR A 1 77 ? -7.664 1.517 3.854 1.00 98.12 77 THR A N 1
ATOM 572 C CA . THR A 1 77 ? -7.492 2.928 3.480 1.00 98.12 77 THR A CA 1
ATOM 573 C C . THR A 1 77 ? -8.795 3.720 3.562 1.00 98.12 77 THR A C 1
ATOM 575 O O . THR A 1 77 ? -9.886 3.163 3.517 1.00 98.12 77 THR A O 1
ATOM 578 N N . ILE A 1 78 ? -8.690 5.044 3.661 1.00 97.56 78 ILE A N 1
ATOM 579 C CA . ILE A 1 78 ? -9.826 5.985 3.626 1.00 97.56 78 ILE A CA 1
ATOM 580 C C . ILE A 1 78 ? -9.853 6.833 2.352 1.00 97.56 78 ILE A C 1
ATOM 582 O O . ILE A 1 78 ? -10.571 7.826 2.265 1.00 97.56 78 ILE A O 1
ATOM 586 N N . CYS A 1 79 ? -9.009 6.492 1.380 1.00 97.62 79 CYS A N 1
ATOM 587 C CA . CYS A 1 79 ? -8.889 7.227 0.135 1.00 97.62 79 CYS A CA 1
ATOM 588 C C . CYS A 1 79 ? -9.206 6.308 -1.044 1.00 97.62 79 CYS A C 1
ATOM 590 O O . CYS A 1 79 ? -8.421 5.414 -1.371 1.00 97.62 79 CYS A O 1
ATOM 592 N N . SER A 1 80 ? -10.326 6.565 -1.723 1.00 96.75 80 SER A N 1
ATOM 593 C CA . SER A 1 80 ? -10.746 5.814 -2.915 1.00 96.75 80 SER A CA 1
ATOM 594 C C . SER A 1 80 ? -9.690 5.832 -4.019 1.00 96.75 80 SER A C 1
ATOM 596 O O . SER A 1 80 ? -9.469 4.822 -4.681 1.00 96.75 80 SER A O 1
ATOM 598 N N . THR A 1 81 ? -8.985 6.954 -4.183 1.00 97.06 81 THR A N 1
ATOM 599 C CA . THR A 1 81 ? -7.880 7.064 -5.138 1.00 97.06 81 THR A CA 1
ATOM 600 C C . THR A 1 81 ? -6.722 6.145 -4.759 1.00 97.06 81 THR A C 1
ATOM 602 O O . THR A 1 81 ? -6.196 5.442 -5.616 1.00 97.06 81 THR A O 1
ATOM 605 N N . CYS A 1 82 ? -6.346 6.092 -3.476 1.00 97.69 82 CYS A N 1
ATOM 606 C CA . CYS A 1 82 ? -5.294 5.186 -3.016 1.00 97.69 82 CYS A CA 1
ATOM 607 C C . CYS A 1 82 ? -5.692 3.725 -3.240 1.00 97.69 82 CYS A C 1
ATOM 609 O O . CYS A 1 82 ? -4.877 2.978 -3.773 1.00 97.69 82 CYS A O 1
ATOM 611 N N . GLN A 1 83 ? -6.934 3.338 -2.909 1.00 97.81 83 GLN A N 1
ATOM 612 C CA . GLN A 1 83 ? -7.436 1.996 -3.222 1.00 97.81 83 GLN A CA 1
ATOM 613 C C . GLN A 1 83 ? -7.324 1.711 -4.721 1.00 97.81 83 GLN A C 1
ATOM 615 O O . GLN A 1 83 ? -6.731 0.709 -5.090 1.00 97.81 83 GLN A O 1
ATOM 620 N N . GLY A 1 84 ? -7.837 2.591 -5.585 1.00 96.88 84 GLY A N 1
ATOM 621 C CA . GLY A 1 84 ? -7.828 2.368 -7.032 1.00 96.88 84 GLY A CA 1
ATOM 622 C C . GLY A 1 84 ? -6.422 2.164 -7.605 1.00 96.88 84 GLY A C 1
ATOM 623 O O . GLY A 1 84 ? -6.204 1.226 -8.370 1.00 96.88 84 GLY A O 1
ATOM 624 N N . VAL A 1 85 ? -5.456 2.994 -7.197 1.00 97.56 85 VAL A N 1
ATOM 625 C CA . VAL A 1 85 ? -4.049 2.851 -7.614 1.00 97.56 85 VAL A CA 1
ATOM 626 C C . VAL A 1 85 ? -3.457 1.539 -7.101 1.00 97.56 85 VAL A C 1
ATOM 628 O O . VAL A 1 85 ? -2.838 0.807 -7.872 1.00 97.56 85 VAL A O 1
ATOM 631 N N . MET A 1 86 ? -3.679 1.218 -5.823 1.00 97.94 86 MET A N 1
ATOM 632 C CA . MET A 1 86 ? -3.201 -0.028 -5.229 1.00 97.94 86 MET A CA 1
ATOM 633 C C . MET A 1 86 ? -3.810 -1.253 -5.924 1.00 97.94 86 MET A C 1
ATOM 635 O O . MET A 1 86 ? -3.080 -2.181 -6.251 1.00 97.94 86 MET A O 1
ATOM 639 N N . SER A 1 87 ? -5.108 -1.252 -6.232 1.00 96.56 87 SER A N 1
ATOM 640 C CA . SER A 1 87 ? -5.765 -2.350 -6.950 1.00 96.56 87 SER A CA 1
ATOM 641 C C . SER A 1 87 ? -5.179 -2.553 -8.351 1.00 96.56 87 SER A C 1
ATOM 643 O O . SER A 1 87 ? -4.946 -3.689 -8.750 1.00 96.56 87 SER A O 1
ATOM 645 N N . GLN A 1 88 ? -4.886 -1.475 -9.087 1.00 96.38 88 GLN A N 1
ATOM 646 C CA . GLN A 1 88 ? -4.245 -1.571 -10.406 1.00 96.38 88 GLN A CA 1
ATOM 647 C C . GLN A 1 88 ? -2.828 -2.151 -10.315 1.00 96.38 88 GLN A C 1
ATOM 649 O O . GLN A 1 88 ? -2.492 -3.064 -11.069 1.00 96.38 88 GLN A O 1
ATOM 654 N N . ALA A 1 89 ? -2.019 -1.656 -9.372 1.00 97.62 89 ALA A N 1
ATOM 655 C CA . ALA A 1 89 ? -0.677 -2.183 -9.129 1.00 97.62 89 ALA A CA 1
ATOM 656 C C . ALA A 1 89 ? -0.731 -3.661 -8.721 1.00 97.62 89 ALA A C 1
ATOM 658 O O . ALA A 1 89 ? 0.045 -4.467 -9.222 1.00 97.62 89 ALA A O 1
ATOM 659 N N . ASN A 1 90 ? -1.691 -4.036 -7.870 1.00 96.25 90 ASN A N 1
ATOM 660 C CA . ASN A 1 90 ? -1.865 -5.412 -7.426 1.00 96.25 90 ASN A CA 1
ATOM 661 C C . ASN A 1 90 ? -2.160 -6.363 -8.593 1.00 96.25 90 ASN A C 1
ATOM 663 O O . ASN A 1 90 ? -1.567 -7.434 -8.651 1.00 96.25 90 ASN A O 1
ATOM 667 N N . VAL A 1 91 ? -3.009 -5.954 -9.546 1.00 96.88 91 VAL A N 1
ATOM 668 C CA . VAL A 1 91 ? -3.287 -6.733 -10.768 1.00 96.88 91 VAL A CA 1
ATOM 669 C C . VAL A 1 91 ? -2.018 -6.929 -11.599 1.00 96.88 91 VAL A C 1
ATOM 671 O O . VAL A 1 91 ? -1.735 -8.053 -12.002 1.00 96.88 91 VAL A O 1
ATOM 674 N N . ARG A 1 92 ? -1.227 -5.872 -11.831 1.00 97.19 92 ARG A N 1
ATOM 675 C CA . ARG A 1 92 ? 0.036 -5.980 -12.589 1.00 97.19 92 ARG A CA 1
ATOM 676 C C . ARG A 1 92 ? 1.063 -6.871 -11.884 1.00 97.19 92 ARG A C 1
ATOM 678 O O . ARG A 1 92 ? 1.729 -7.668 -12.532 1.00 97.19 92 ARG A O 1
ATOM 685 N N . LEU A 1 93 ? 1.155 -6.783 -10.558 1.00 97.94 93 LEU A N 1
ATOM 686 C CA . LEU A 1 93 ? 2.067 -7.577 -9.724 1.00 97.94 93 LEU A CA 1
ATOM 687 C C . LEU A 1 93 ? 1.625 -9.044 -9.535 1.00 97.94 93 LEU A C 1
ATOM 689 O O . LEU A 1 93 ? 2.275 -9.782 -8.789 1.00 97.94 93 LEU A O 1
ATOM 693 N N . GLN A 1 94 ? 0.537 -9.479 -10.179 1.00 97.44 94 GLN A N 1
ATOM 694 C CA . GLN A 1 94 ? 0.223 -10.907 -10.301 1.00 97.44 94 GLN A CA 1
ATOM 695 C C . GLN A 1 94 ? 1.125 -11.617 -11.318 1.00 97.44 94 GLN A C 1
ATOM 697 O O . GLN A 1 94 ? 1.232 -12.838 -11.265 1.00 97.44 94 GLN A O 1
ATOM 702 N N . ASP A 1 95 ? 1.789 -10.879 -12.212 1.00 98.06 95 ASP A N 1
ATOM 703 C CA . ASP A 1 95 ? 2.824 -11.442 -13.076 1.00 98.06 95 ASP A CA 1
ATOM 704 C C . ASP A 1 95 ? 4.101 -11.737 -12.269 1.00 98.06 95 ASP A C 1
ATOM 706 O O . ASP A 1 95 ? 4.699 -10.838 -11.669 1.00 98.06 95 ASP A O 1
ATOM 710 N N . ASP A 1 96 ? 4.508 -13.008 -12.238 1.00 97.81 96 ASP A N 1
ATOM 711 C CA . ASP A 1 96 ? 5.620 -13.482 -11.407 1.00 97.81 96 ASP A CA 1
ATOM 712 C C . ASP A 1 96 ? 6.966 -12.872 -11.814 1.00 97.81 96 ASP A C 1
ATOM 714 O O . ASP A 1 96 ? 7.767 -12.513 -10.945 1.00 97.81 96 ASP A O 1
ATOM 718 N N . GLU A 1 97 ? 7.224 -12.722 -13.117 1.00 98.19 97 GLU A N 1
ATOM 719 C CA . GLU A 1 97 ? 8.479 -12.153 -13.617 1.00 98.19 97 GLU A CA 1
ATOM 720 C C . GLU A 1 97 ? 8.576 -10.661 -13.287 1.00 98.19 97 GLU A C 1
ATOM 722 O O . GLU A 1 97 ? 9.612 -10.184 -12.800 1.00 98.19 97 GLU A O 1
ATOM 727 N N . TYR A 1 98 ? 7.484 -9.922 -13.485 1.00 98.50 98 TYR A N 1
ATOM 728 C CA . TYR A 1 98 ? 7.392 -8.509 -13.150 1.00 98.50 98 TYR A CA 1
ATOM 729 C C . TYR A 1 98 ? 7.515 -8.290 -11.646 1.00 98.50 98 TYR A C 1
ATOM 731 O O . TYR A 1 98 ? 8.342 -7.478 -11.220 1.00 98.50 98 TYR A O 1
ATOM 739 N N . ARG A 1 99 ? 6.790 -9.062 -10.828 1.00 98.44 99 ARG A N 1
ATOM 740 C CA . ARG A 1 99 ? 6.898 -9.010 -9.365 1.00 98.44 99 ARG A CA 1
ATOM 741 C C . ARG A 1 99 ? 8.310 -9.334 -8.891 1.00 98.44 99 ARG A C 1
ATOM 743 O O . ARG A 1 99 ? 8.840 -8.602 -8.059 1.00 98.44 99 ARG A O 1
ATOM 750 N N . ALA A 1 100 ? 8.958 -10.358 -9.447 1.00 98.38 100 ALA A N 1
ATOM 751 C CA . ALA A 1 100 ? 10.355 -10.660 -9.140 1.00 98.38 100 ALA A CA 1
ATOM 752 C C . ALA A 1 100 ? 11.283 -9.494 -9.516 1.00 98.38 100 ALA A C 1
ATOM 754 O O . ALA A 1 100 ? 12.229 -9.196 -8.789 1.00 98.38 100 ALA A O 1
ATOM 755 N N . SER A 1 101 ? 11.006 -8.798 -10.624 1.00 98.38 101 SER A N 1
ATOM 756 C CA . SER A 1 101 ? 11.766 -7.610 -11.022 1.00 98.38 101 SER A CA 1
ATOM 757 C C . SER A 1 101 ? 11.616 -6.435 -10.061 1.00 98.38 101 SER A C 1
ATOM 759 O O . SER A 1 101 ? 12.587 -5.712 -9.858 1.00 98.38 101 SER A O 1
ATOM 761 N N . ILE A 1 102 ? 10.432 -6.261 -9.474 1.00 98.38 102 ILE A N 1
ATOM 762 C CA . ILE A 1 102 ? 10.144 -5.226 -8.480 1.00 98.38 102 ILE A CA 1
ATOM 763 C C . ILE A 1 102 ? 10.759 -5.602 -7.130 1.00 98.38 102 ILE A C 1
ATOM 765 O O . ILE A 1 102 ? 11.373 -4.756 -6.491 1.00 98.38 102 ILE A O 1
ATOM 769 N N . ASN A 1 103 ? 10.668 -6.872 -6.721 1.00 98.44 103 ASN A N 1
ATOM 770 C CA . ASN A 1 103 ? 11.246 -7.350 -5.463 1.00 98.44 103 ASN A CA 1
ATOM 771 C C . ASN A 1 103 ? 12.766 -7.158 -5.401 1.00 98.44 103 ASN A C 1
ATOM 773 O O . ASN A 1 103 ? 13.264 -6.840 -4.328 1.00 98.44 103 ASN A O 1
ATOM 777 N N . ARG A 1 104 ? 13.483 -7.235 -6.533 1.00 98.25 104 ARG A N 1
ATOM 778 C CA . ARG A 1 104 ? 14.914 -6.883 -6.584 1.00 98.25 104 ARG A CA 1
ATOM 779 C C . ARG A 1 104 ? 15.199 -5.448 -6.132 1.00 98.25 104 ARG A C 1
ATOM 781 O O . ARG A 1 104 ? 16.224 -5.214 -5.508 1.00 98.25 104 ARG A O 1
ATOM 788 N N . ASP A 1 105 ? 14.300 -4.501 -6.404 1.00 97.56 105 ASP A N 1
ATOM 789 C CA . ASP A 1 105 ? 14.458 -3.119 -5.930 1.00 97.56 105 ASP A CA 1
ATOM 790 C C . ASP A 1 105 ? 14.159 -2.996 -4.426 1.00 97.56 105 ASP A C 1
ATOM 792 O O . ASP A 1 105 ? 14.683 -2.114 -3.753 1.00 97.56 105 ASP A O 1
ATOM 796 N N . LEU A 1 106 ? 13.298 -3.870 -3.891 1.00 97.81 106 LEU A N 1
ATOM 797 C CA . LEU A 1 106 ? 12.897 -3.865 -2.480 1.00 97.81 106 LEU A CA 1
ATOM 798 C C . LEU A 1 106 ? 13.929 -4.539 -1.558 1.00 97.81 106 LEU A C 1
ATOM 800 O O . LEU A 1 106 ? 13.881 -4.335 -0.341 1.00 97.81 106 LEU A O 1
ATOM 804 N N . GLU A 1 107 ? 14.867 -5.312 -2.119 1.00 96.69 107 GLU A N 1
ATOM 805 C CA . GLU A 1 107 ? 15.925 -6.012 -1.375 1.00 96.69 107 GLU A CA 1
ATOM 806 C C . GLU A 1 107 ? 16.769 -5.056 -0.522 1.00 96.69 107 GLU A C 1
ATOM 808 O O . GLU A 1 107 ? 17.109 -5.396 0.612 1.00 96.69 107 GLU A O 1
ATOM 813 N N . GLU A 1 108 ? 17.042 -3.840 -1.012 1.00 94.62 108 GLU A N 1
ATOM 814 C CA . GLU A 1 108 ? 17.800 -2.816 -0.274 1.00 94.62 108 GLU A CA 1
ATOM 815 C C . GLU A 1 108 ? 17.119 -2.406 1.044 1.00 94.62 108 GLU A C 1
ATOM 817 O O . GLU A 1 108 ? 17.788 -2.026 2.006 1.00 94.62 108 GLU A O 1
ATOM 822 N N . GLU A 1 109 ? 15.791 -2.531 1.120 1.00 95.00 109 GLU A N 1
ATOM 823 C CA . GLU A 1 109 ? 14.997 -2.252 2.322 1.00 95.00 109 GLU A CA 1
ATOM 824 C C . GLU A 1 109 ? 14.670 -3.516 3.136 1.00 95.00 109 GLU A C 1
ATOM 826 O O . GLU A 1 109 ? 13.981 -3.442 4.160 1.00 95.00 109 GLU A O 1
ATOM 831 N N . GLY A 1 110 ? 15.148 -4.688 2.705 1.00 96.12 110 GLY A N 1
ATOM 832 C CA . GLY A 1 110 ? 14.817 -5.972 3.322 1.00 96.12 110 GLY A CA 1
ATOM 833 C C . GLY A 1 110 ? 13.321 -6.296 3.242 1.00 96.12 110 GLY A C 1
ATOM 834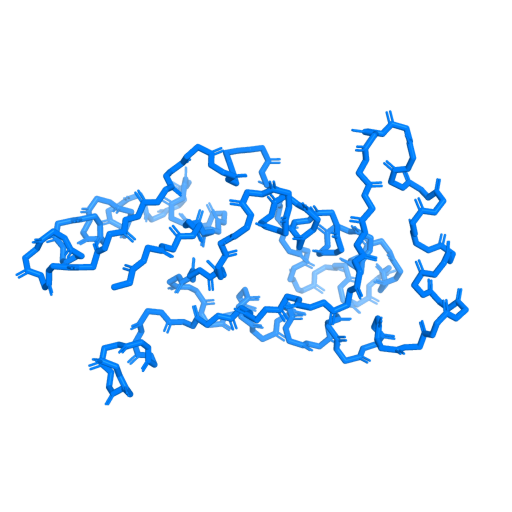 O O . GLY A 1 110 ? 12.761 -6.876 4.180 1.00 96.12 110 GLY A O 1
ATOM 835 N N . LEU A 1 111 ? 12.663 -5.872 2.160 1.00 96.94 111 LEU A N 1
ATOM 836 C CA . LEU A 1 111 ? 11.247 -6.106 1.889 1.00 96.94 111 LEU A CA 1
ATOM 837 C C . LEU A 1 111 ? 11.079 -7.016 0.668 1.00 96.94 111 LEU A C 1
ATOM 839 O O . LEU A 1 111 ? 11.902 -7.031 -0.239 1.00 96.94 111 LEU A O 1
ATOM 843 N N . SER A 1 112 ? 9.984 -7.772 0.649 1.00 96.81 112 SER A N 1
ATOM 844 C CA . SER A 1 112 ? 9.563 -8.583 -0.494 1.00 96.81 112 SER A CA 1
ATOM 845 C C . SER A 1 112 ? 8.042 -8.668 -0.495 1.00 96.81 112 SER A C 1
ATOM 847 O O . SER A 1 112 ? 7.441 -8.844 0.567 1.00 96.81 112 SER A O 1
ATOM 849 N N . TYR A 1 113 ? 7.432 -8.517 -1.668 1.00 97.44 113 TYR A N 1
ATOM 850 C CA . TYR A 1 113 ? 5.996 -8.663 -1.872 1.00 97.44 113 TYR A CA 1
ATOM 851 C C . TYR A 1 113 ? 5.666 -10.046 -2.443 1.00 97.44 113 TYR A C 1
ATOM 853 O O . TYR A 1 113 ? 6.251 -10.458 -3.450 1.00 97.44 113 TYR A O 1
ATOM 861 N N . ASN A 1 114 ? 4.702 -10.741 -1.834 1.00 95.94 114 ASN A N 1
ATOM 862 C CA . ASN A 1 114 ? 4.319 -12.111 -2.188 1.00 95.94 114 ASN A CA 1
ATOM 863 C C . ASN A 1 114 ? 3.046 -12.203 -3.043 1.00 95.94 114 ASN A C 1
ATOM 865 O O . ASN A 1 114 ? 2.665 -13.303 -3.438 1.00 95.94 114 ASN A O 1
ATOM 869 N N . GLY A 1 115 ? 2.387 -11.082 -3.352 1.00 94.56 115 GLY A N 1
ATOM 870 C CA . GLY A 1 115 ? 1.182 -11.088 -4.191 1.00 94.56 115 GLY A CA 1
ATOM 871 C C . GLY A 1 115 ? -0.136 -11.229 -3.435 1.00 94.56 115 GLY A C 1
ATOM 872 O O . GLY A 1 115 ? -1.161 -11.436 -4.079 1.00 94.56 115 GLY A O 1
ATOM 873 N N . SER A 1 116 ? -0.127 -11.143 -2.101 1.00 94.06 116 SER A N 1
ATOM 874 C CA . SER A 1 116 ? -1.291 -11.433 -1.252 1.00 94.06 116 SER A CA 1
ATOM 875 C C . SER A 1 116 ? -1.982 -10.195 -0.679 1.00 94.06 116 SER A C 1
ATOM 877 O O . SER A 1 116 ? -2.894 -10.325 0.137 1.00 94.06 116 SER A O 1
ATOM 879 N N . ALA A 1 117 ? -1.569 -8.990 -1.081 1.00 91.69 117 ALA A N 1
ATOM 880 C CA . ALA A 1 117 ? -2.169 -7.779 -0.545 1.00 91.69 117 ALA A CA 1
ATOM 881 C C . ALA A 1 117 ? -3.626 -7.633 -0.989 1.00 91.69 117 ALA A C 1
ATOM 883 O O . ALA A 1 117 ? -3.955 -7.775 -2.166 1.00 91.69 117 ALA A O 1
ATOM 884 N N . ASP A 1 118 ? -4.473 -7.260 -0.036 1.00 90.75 118 ASP A N 1
ATOM 885 C CA . ASP A 1 118 ? -5.885 -6.962 -0.253 1.00 90.75 118 ASP A CA 1
ATOM 886 C C . ASP A 1 118 ? -6.207 -5.565 0.312 1.00 90.75 118 ASP A C 1
ATOM 888 O O . ASP A 1 118 ? -6.544 -5.420 1.492 1.00 90.75 118 ASP A O 1
ATOM 892 N N . PRO A 1 119 ? -5.974 -4.493 -0.469 1.00 95.25 119 PRO A N 1
ATOM 893 C CA . PRO A 1 119 ? -6.269 -3.132 -0.047 1.00 95.25 119 PRO A CA 1
ATOM 894 C C . PRO A 1 119 ? -7.769 -2.844 -0.134 1.00 95.25 119 PRO A C 1
ATOM 896 O O . PRO A 1 119 ? -8.326 -2.747 -1.229 1.00 95.25 119 PRO A O 1
ATOM 899 N N . LYS A 1 120 ? -8.400 -2.603 1.019 1.00 96.62 120 LYS A N 1
ATOM 900 C CA . LYS A 1 120 ? -9.834 -2.310 1.117 1.00 96.62 120 LYS A CA 1
ATOM 901 C C . LYS A 1 120 ? -10.101 -0.933 1.731 1.00 96.62 120 LYS A C 1
ATOM 903 O O . LYS A 1 120 ? -9.443 -0.475 2.666 1.00 96.62 120 LYS A O 1
ATOM 908 N N . HIS A 1 121 ? -11.079 -0.229 1.181 1.00 97.88 121 HIS A N 1
ATOM 909 C CA . HIS A 1 121 ? -11.525 1.065 1.666 1.00 97.88 121 HIS A CA 1
ATOM 910 C C . HIS A 1 121 ? -12.417 0.860 2.887 1.00 97.88 121 HIS A C 1
ATOM 912 O O . HIS A 1 121 ? -13.269 -0.026 2.893 1.00 97.88 121 HIS A O 1
ATOM 918 N N . MET A 1 122 ? -12.291 1.735 3.881 1.00 97.56 122 MET A N 1
ATOM 919 C CA . MET A 1 12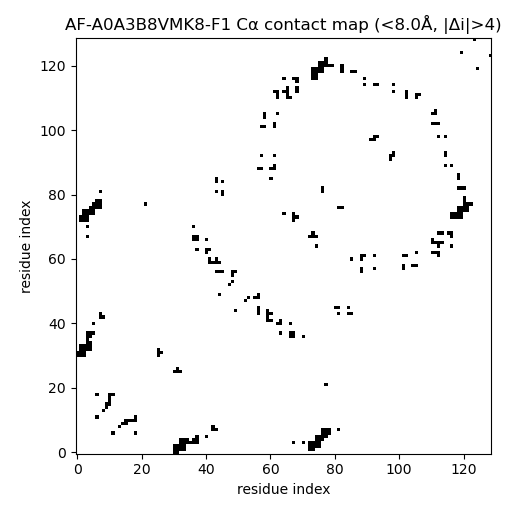2 ? -13.050 1.669 5.132 1.00 97.56 122 MET A CA 1
ATOM 920 C C . MET A 1 122 ? -14.562 1.514 4.908 1.00 97.56 122 MET A C 1
ATOM 922 O O . MET A 1 122 ? -15.212 0.760 5.616 1.00 97.56 122 MET A O 1
ATOM 926 N N . LEU A 1 123 ? -15.131 2.189 3.903 1.00 96.56 123 LEU A N 1
ATOM 927 C CA . LEU A 1 123 ? -16.564 2.063 3.598 1.00 96.56 123 LEU A CA 1
ATOM 928 C C . LEU A 1 123 ? -16.974 0.662 3.117 1.00 96.56 123 LEU A C 1
ATOM 930 O O . LEU A 1 123 ? -18.081 0.245 3.425 1.00 96.56 123 LEU A O 1
ATOM 934 N N . TRP A 1 124 ? -16.107 -0.057 2.397 1.00 96.12 124 TRP A N 1
ATOM 935 C CA . TRP A 1 124 ? -16.379 -1.449 2.022 1.00 96.12 124 TRP A CA 1
ATOM 936 C C . TRP A 1 124 ? -16.307 -2.359 3.245 1.00 96.12 124 TRP A C 1
ATOM 938 O O . TRP A 1 124 ? -17.204 -3.168 3.433 1.00 96.12 124 TRP A O 1
ATOM 948 N N . ILE A 1 125 ? -15.318 -2.152 4.125 1.00 96.12 125 ILE A N 1
ATOM 949 C CA . ILE A 1 125 ? -15.219 -2.882 5.401 1.00 96.12 125 ILE A CA 1
ATOM 950 C C . ILE A 1 125 ? -16.505 -2.702 6.215 1.00 96.12 125 ILE A C 1
ATOM 952 O O . ILE A 1 125 ? -17.090 -3.680 6.638 1.00 96.12 125 ILE A O 1
ATOM 956 N N . ILE A 1 126 ? -17.000 -1.469 6.367 1.00 95.44 126 ILE A N 1
ATOM 957 C CA . ILE A 1 126 ? -18.220 -1.180 7.146 1.00 95.44 126 ILE A CA 1
ATOM 958 C C . ILE A 1 126 ? -19.477 -1.859 6.572 1.00 95.44 126 ILE A C 1
ATOM 960 O O . ILE A 1 126 ? -20.420 -2.128 7.312 1.00 95.44 126 ILE A O 1
ATOM 964 N N . VAL A 1 127 ? -19.543 -2.053 5.253 1.00 95.88 127 VAL A N 1
ATOM 965 C CA . VAL A 1 127 ? -20.736 -2.600 4.585 1.00 95.88 127 VAL A CA 1
ATOM 966 C C . VAL A 1 127 ? -20.691 -4.124 4.487 1.00 95.88 127 VAL A C 1
ATOM 968 O O . VAL A 1 127 ? -21.742 -4.762 4.515 1.00 95.88 127 VAL A O 1
ATOM 971 N N . GLU A 1 128 ? -19.503 -4.703 4.335 1.00 91.06 128 GLU A N 1
ATOM 972 C CA . GLU A 1 128 ? -19.320 -6.125 4.035 1.00 91.06 128 GLU A CA 1
ATOM 973 C C . GLU A 1 128 ? -18.937 -6.973 5.256 1.00 91.06 128 GLU A C 1
ATOM 975 O O . GLU A 1 128 ? -19.070 -8.196 5.186 1.00 91.06 128 GLU A O 1
ATOM 980 N N . GLU A 1 129 ? -18.463 -6.356 6.345 1.00 81.69 129 GLU A N 1
ATOM 981 C CA . GLU A 1 129 ? -17.863 -7.036 7.505 1.00 81.69 129 GLU A CA 1
ATOM 982 C C . GLU A 1 129 ? -18.398 -6.535 8.852 1.00 81.69 129 GLU A C 1
ATOM 984 O O . GLU A 1 129 ? -18.562 -7.394 9.752 1.00 81.69 129 GLU A O 1
#

Solvent-accessible surface area (backbone atoms only — not comparable to full-atom values): 7104 Å² total; per-residue (Å²): 109,64,26,19,41,46,64,63,59,50,30,73,61,84,42,46,66,54,44,59,50,47,55,53,50,29,60,75,72,64,48,42,70,37,67,66,50,36,63,86,51,69,65,62,36,78,70,61,23,66,77,73,37,49,68,61,23,35,44,41,37,42,53,41,38,17,34,22,57,76,62,73,30,48,35,32,25,82,39,72,67,56,37,54,52,45,53,53,37,51,61,60,40,65,40,66,69,59,34,53,60,43,32,63,68,31,49,87,75,77,40,61,60,89,70,78,74,55,72,38,43,51,70,54,49,73,74,79,108

Secondary structure (DSSP, 8-state):
-EEEEE-TTGGGTT-THHHHHHHHHHHHHT-EEESSTTTTPPP--TTHHHHH-HHHHHHHHHHHHHHHHHHT--EEES-HHHHHHHHHHHHHTTSHHHHHHHHHHHGGGT----S---EEEHHHHHHH-

Mean predicted aligned error: 2.56 Å

Nearest PDB structures (foldseek):
  5odq-assembly1_B  TM=9.317E-01  e=8.951E-09  Methanothermococcus thermolithotrophicus DSM 2095
  7bkb-assembly1_B  TM=9.223E-01  e=2.463E-07  Methanospirillum hungatei JF-1
  3kwl-assembly1_A  TM=8.291E-01  e=6.767E-04  Helicobacter pylori

pLDDT: mean 96.22, std 2.58, range [81.69, 98.5]

Sequence (129 aa):
MRYALFPGCVSRGACPELYSSTLEVCRRLGIDLDLMAMQSASCTGSGVLQERNERLGDTLNARNFALAEKAGLPIMTICSTCQGVMSQANVRLQDDEYRASINRDLEEEGLSYNGSADPKHMLWIIVEE

Radius of gyration: 14.26 Å; Cα contacts (8 Å, |Δi|>4): 180; chains: 1; bounding box: 38×32×34 Å